Protein AF-A0A661X7T7-F1 (afdb_monomer)

Solvent-accessible surface area (backbone atoms only — not comparable to full-atom values): 8738 Å² total; per-residue (Å²): 113,85,64,70,72,81,91,89,88,58,66,67,58,71,51,48,53,60,51,50,53,49,52,50,50,30,47,78,68,75,63,65,63,66,16,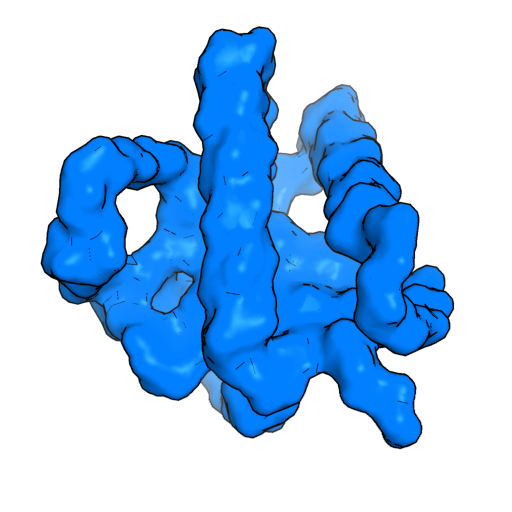29,31,31,41,39,36,24,87,43,71,66,61,46,49,57,51,50,53,53,52,50,56,53,45,51,52,36,53,71,76,42,63,87,61,81,73,31,28,33,62,52,46,92,84,43,29,60,44,59,69,53,15,53,54,51,44,54,72,75,39,73,94,61,82,85,55,91,37,58,40,53,11,51,48,51,36,52,76,48,23,28,35,34,36,35,34,26,68,74,40,48,55,49,43,75,69,36,76,87,43,30,47,57,70,38,74,90,28,32,78,58,62,69,41,58,41,44,54,77,73,124

Sequence (156 aa):
MVIASGTSSGKTECFLIPIYNHLLKEYEEERLTPGVRALLLYPMNALANDQLRRLREIARVMEEKIPEVKITFGRYVGDTPETKREGEEKFRLMNLGEELVESELLSREEMREKPPHILITNYAMLEYLLLRPKDSPFFDGEYAKNWKFLVLDEAH

Secondary structure (DSSP, 8-state):
------SSSSHHHHHHHHHHHHHHHHHHTT---SS-SEEEEESSHHHHHHHHHHHHHHHHHHHHH-TT----EEE-STT--SSHHHHHHHHHHHSTTPPPPTTEE-SHHHHHHS--SEEEEEHHHHHHHHH-GGGGGGTSSGGGTT--EEEETT--

Mean predicted aligned error: 5.42 Å

Radius of gyration: 14.87 Å; Cα contacts (8 Å, |Δi|>4): 229; chains: 1; bounding box: 37×37×37 Å

Foldseek 3Di:
DEDEDDDDDQVLCVPPVVLVVVLVVCVVVVNNFFAEQEEEADADVVVLVVSVVVVVVVLVVCCVPPVVRQQAEEEDEPPQAADPVVQVVVCCVVPPPDDDGPRYDRHPPSCLVGPGHYYYYYPVVVVVLVPDPSNCRHCDDPRNPNHHYYYYYPPD

Structure (mmCIF, N/CA/C/O backbone):
data_AF-A0A661X7T7-F1
#
_entry.id   AF-A0A661X7T7-F1
#
loop_
_atom_site.group_PDB
_atom_site.id
_atom_site.type_symbol
_atom_site.label_atom_id
_atom_site.label_alt_id
_atom_site.label_comp_id
_atom_site.label_asym_id
_atom_site.label_entity_id
_atom_site.label_seq_id
_atom_site.pdbx_PDB_ins_code
_atom_site.Cartn_x
_atom_site.Cartn_y
_atom_site.Cartn_z
_atom_site.occupancy
_atom_site.B_iso_or_equiv
_atom_site.auth_seq_id
_atom_site.auth_comp_id
_atom_site.auth_asym_id
_atom_site.auth_atom_id
_atom_site.pdbx_PDB_model_num
ATOM 1 N N . MET A 1 1 ? -14.342 11.327 -5.923 1.00 44.56 1 MET A N 1
ATOM 2 C CA . MET A 1 1 ? -13.724 12.663 -5.782 1.00 44.56 1 MET A CA 1
ATOM 3 C C . MET A 1 1 ? -12.541 12.689 -6.727 1.00 44.56 1 MET A C 1
ATOM 5 O O . MET A 1 1 ? -11.711 11.802 -6.608 1.00 44.56 1 MET A O 1
ATOM 9 N N . VAL A 1 2 ? -12.517 13.608 -7.691 1.00 44.16 2 VAL A N 1
ATOM 10 C CA . VAL A 1 2 ? -11.398 13.763 -8.634 1.00 44.16 2 VAL A CA 1
ATOM 11 C C . VAL A 1 2 ? -10.634 15.010 -8.204 1.00 44.16 2 VAL A C 1
ATOM 13 O O . VAL A 1 2 ? -11.229 16.083 -8.138 1.00 44.16 2 VAL A O 1
ATOM 16 N N . ILE A 1 3 ? -9.357 14.861 -7.854 1.00 51.72 3 ILE A N 1
ATOM 17 C CA . ILE A 1 3 ? -8.469 15.978 -7.509 1.00 51.72 3 ILE A CA 1
ATOM 18 C C . ILE A 1 3 ? -7.376 16.011 -8.574 1.00 51.72 3 ILE A C 1
ATOM 20 O O . ILE A 1 3 ? -6.516 15.140 -8.588 1.00 51.72 3 ILE A O 1
ATOM 24 N N . ALA A 1 4 ? -7.425 17.009 -9.453 1.00 48.16 4 ALA A N 1
ATOM 25 C CA . ALA A 1 4 ? -6.348 17.357 -10.373 1.00 48.16 4 ALA A CA 1
ATOM 26 C C . ALA A 1 4 ? -5.844 18.749 -9.973 1.00 48.16 4 ALA A C 1
ATOM 28 O O . ALA A 1 4 ? -6.635 19.682 -9.844 1.00 48.16 4 ALA A O 1
ATOM 29 N N . SER A 1 5 ? -4.550 18.902 -9.701 1.00 45.38 5 SER A N 1
ATOM 30 C CA . SER A 1 5 ? -3.957 20.216 -9.405 1.00 45.38 5 SER A CA 1
ATOM 31 C C . SER A 1 5 ? -2.497 20.265 -9.852 1.00 45.38 5 SER A C 1
ATOM 33 O O . SER A 1 5 ? -1.873 19.220 -10.011 1.00 45.38 5 SER A O 1
ATOM 35 N N . GLY A 1 6 ? -1.953 21.465 -10.078 1.00 45.16 6 GLY A N 1
ATOM 36 C CA . GLY A 1 6 ? -0.539 21.713 -10.398 1.00 45.16 6 GLY A CA 1
ATOM 37 C C . GLY A 1 6 ? 0.358 21.769 -9.154 1.00 45.16 6 GLY A C 1
ATOM 38 O O . GLY A 1 6 ? -0.124 21.873 -8.028 1.00 45.16 6 GLY A O 1
ATOM 39 N N . THR A 1 7 ? 1.670 21.630 -9.343 1.00 50.78 7 THR A N 1
ATOM 40 C CA . THR A 1 7 ? 2.695 21.486 -8.291 1.00 50.78 7 THR A CA 1
ATOM 41 C C . THR A 1 7 ? 2.783 22.667 -7.305 1.00 50.78 7 THR A C 1
ATOM 43 O O . THR A 1 7 ? 2.804 23.818 -7.727 1.00 50.78 7 THR A O 1
ATOM 46 N N . SER A 1 8 ? 2.972 22.338 -6.012 1.00 46.47 8 SER A N 1
ATOM 47 C CA . SER A 1 8 ? 3.470 23.189 -4.902 1.00 46.47 8 SER A CA 1
ATOM 48 C C . SER A 1 8 ? 2.478 23.969 -4.004 1.00 46.47 8 SER A C 1
ATOM 50 O O . SER A 1 8 ? 2.592 25.190 -3.906 1.00 46.47 8 SER A O 1
ATOM 52 N N . SER A 1 9 ? 1.603 23.299 -3.230 1.00 49.28 9 SER A N 1
ATOM 53 C CA . SER A 1 9 ? 1.002 23.937 -2.022 1.00 49.28 9 SER A CA 1
ATOM 54 C C . SER A 1 9 ? 0.311 23.037 -0.968 1.00 49.28 9 SER A C 1
ATOM 56 O O . SER A 1 9 ? -0.217 23.582 -0.004 1.00 49.28 9 SER A O 1
ATOM 58 N N . GLY A 1 10 ? 0.312 21.699 -1.084 1.00 56.12 10 GLY A N 1
ATOM 59 C CA . GLY A 1 10 ? -0.342 20.815 -0.084 1.00 56.12 10 GLY A CA 1
ATOM 60 C C . GLY A 1 10 ? -1.233 19.700 -0.648 1.00 56.12 10 GLY A C 1
ATOM 61 O O . GLY A 1 10 ? -2.171 19.254 0.009 1.00 56.12 10 GLY A O 1
ATOM 62 N N . LYS A 1 11 ? -0.982 19.257 -1.893 1.00 64.69 11 LYS A N 1
ATOM 63 C CA . LYS A 1 11 ? -1.790 18.218 -2.560 1.00 64.69 11 LYS A CA 1
ATOM 64 C C . LYS A 1 11 ? -1.845 16.912 -1.781 1.00 64.69 11 LYS A C 1
ATOM 66 O O . LYS A 1 11 ? -2.893 16.277 -1.738 1.00 64.69 11 LYS A O 1
ATOM 71 N N . THR A 1 12 ? -0.703 16.505 -1.230 1.00 62.81 12 THR A N 1
ATOM 72 C CA . THR A 1 12 ? -0.543 15.210 -0.573 1.00 62.81 12 THR A CA 1
ATOM 73 C C . THR A 1 12 ? -1.520 15.091 0.590 1.00 62.81 12 THR A C 1
ATOM 75 O O . THR A 1 12 ? -2.259 14.117 0.698 1.00 62.81 12 THR A O 1
ATOM 78 N N . GLU A 1 13 ? -1.633 16.141 1.395 1.00 75.81 13 GLU A N 1
ATOM 79 C CA . GLU A 1 13 ? -2.585 16.237 2.492 1.00 75.81 13 GLU A CA 1
ATOM 80 C C . GLU A 1 13 ? -4.040 16.237 1.991 1.00 75.81 13 GLU A C 1
ATOM 82 O O . GLU A 1 13 ? -4.887 15.572 2.589 1.00 75.81 13 GLU A O 1
ATOM 87 N N . CYS A 1 14 ? -4.332 16.906 0.867 1.00 79.75 14 CYS A N 1
ATOM 88 C CA . CYS A 1 14 ? -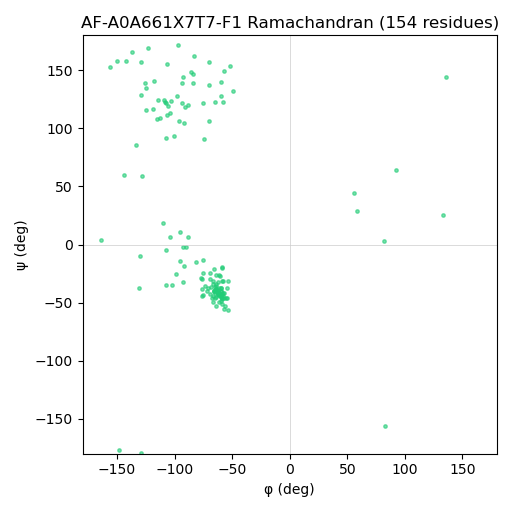5.687 16.995 0.309 1.00 79.75 14 CYS A CA 1
ATOM 89 C C . CYS A 1 14 ? -6.302 15.645 -0.085 1.00 79.75 14 CYS A C 1
ATOM 91 O O . CYS A 1 14 ? -7.528 15.536 -0.086 1.00 79.75 14 CYS A O 1
ATOM 93 N N . PHE A 1 15 ? -5.498 14.629 -0.417 1.00 85.19 15 PHE A N 1
ATOM 94 C CA . PHE A 1 15 ? -6.015 13.281 -0.677 1.00 85.19 15 PHE A CA 1
ATOM 95 C C . PHE A 1 15 ? -5.692 12.283 0.437 1.00 85.19 15 PHE A C 1
ATOM 97 O O . PHE A 1 15 ? -6.544 11.449 0.739 1.00 85.19 15 PHE A O 1
ATOM 104 N N . LEU A 1 16 ? -4.533 12.367 1.100 1.00 90.50 16 LEU A N 1
ATOM 105 C CA . LEU A 1 16 ? -4.201 11.419 2.166 1.00 90.50 16 LEU A CA 1
ATOM 106 C C . LEU A 1 16 ? -5.116 11.583 3.379 1.00 90.50 16 LEU A C 1
ATOM 108 O O . LEU A 1 16 ? -5.630 10.582 3.867 1.00 90.50 16 LEU A O 1
ATOM 112 N N . ILE A 1 17 ? -5.393 12.810 3.833 1.00 91.12 17 ILE A N 1
ATOM 113 C CA . ILE A 1 17 ? -6.272 13.034 4.994 1.00 91.12 17 ILE A CA 1
ATOM 114 C C . ILE A 1 17 ? -7.654 12.388 4.792 1.00 91.12 17 ILE A C 1
ATOM 116 O O . ILE A 1 17 ? -8.056 11.599 5.649 1.00 91.12 17 ILE A O 1
ATOM 120 N N . PRO A 1 18 ? -8.393 12.639 3.690 1.00 93.88 18 PRO A N 1
ATOM 121 C CA . PRO A 1 18 ? -9.690 11.993 3.499 1.00 93.88 18 PRO A CA 1
ATOM 122 C C . PRO A 1 18 ? -9.597 10.473 3.302 1.00 93.88 18 PRO A C 1
ATOM 124 O O . PRO A 1 18 ? -10.516 9.774 3.731 1.00 93.88 18 PRO A O 1
ATOM 127 N N . ILE A 1 19 ? -8.518 9.949 2.704 1.00 95.38 19 ILE A N 1
ATOM 128 C CA . ILE A 1 19 ? -8.297 8.497 2.586 1.00 95.38 19 ILE A CA 1
ATOM 129 C C . ILE A 1 19 ? -8.123 7.870 3.973 1.00 95.38 19 ILE A C 1
ATOM 131 O O . ILE A 1 19 ? -8.859 6.947 4.318 1.00 95.38 19 ILE A O 1
ATOM 135 N N . TYR A 1 20 ? -7.205 8.391 4.789 1.00 95.81 20 TYR A N 1
ATOM 136 C CA . TYR A 1 20 ? -6.962 7.878 6.139 1.00 95.81 20 TYR A CA 1
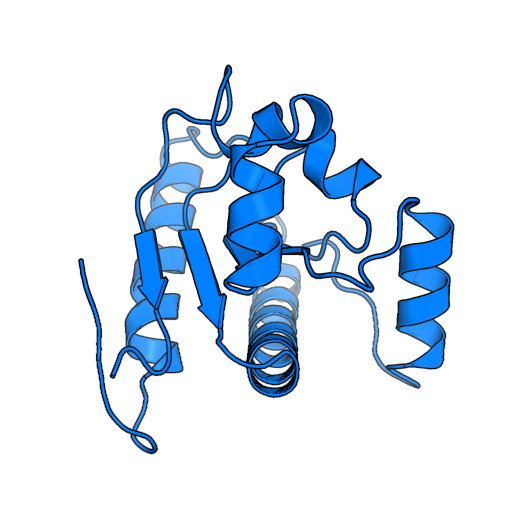ATOM 137 C C . TYR A 1 20 ? -8.187 8.046 7.037 1.00 95.81 20 TYR A C 1
ATOM 139 O O . TYR A 1 20 ? -8.549 7.106 7.733 1.00 95.81 20 TYR A O 1
ATOM 147 N N . ASN A 1 21 ? -8.893 9.178 6.967 1.00 95.31 21 ASN A N 1
ATOM 148 C CA . ASN A 1 21 ? -10.141 9.374 7.707 1.00 95.31 21 ASN A CA 1
ATOM 149 C C . ASN A 1 21 ? -11.210 8.334 7.328 1.00 95.31 21 ASN A C 1
ATOM 151 O O . ASN A 1 21 ? -11.921 7.827 8.191 1.00 95.31 21 ASN A O 1
ATOM 155 N N . HIS A 1 22 ? -11.324 7.989 6.042 1.00 96.31 22 HIS A N 1
ATOM 156 C CA . HIS A 1 22 ? -12.234 6.930 5.610 1.00 96.31 22 HIS A CA 1
ATOM 157 C C . HIS A 1 22 ? -11.827 5.562 6.167 1.00 96.31 22 HIS A C 1
ATOM 159 O O . HIS A 1 22 ? -12.685 4.852 6.680 1.00 96.31 22 HIS A O 1
ATOM 165 N N . LEU A 1 23 ? -10.539 5.218 6.096 1.00 97.19 23 LEU A N 1
ATOM 166 C CA . LEU A 1 23 ? -10.008 3.940 6.578 1.00 97.19 23 LEU A CA 1
ATOM 167 C C . LEU A 1 23 ? -10.128 3.790 8.097 1.00 97.19 23 LEU A C 1
ATOM 169 O O . LEU A 1 23 ? -10.512 2.727 8.573 1.00 97.19 23 LEU A O 1
ATOM 173 N N . LEU A 1 24 ? -9.869 4.862 8.847 1.00 96.62 24 LEU A N 1
ATOM 174 C CA . LEU A 1 24 ? -10.079 4.913 10.294 1.00 96.62 24 LEU A CA 1
ATOM 175 C C . LEU A 1 24 ? -11.550 4.696 10.645 1.00 96.62 24 LEU A C 1
ATOM 177 O O . LEU A 1 24 ? -11.859 3.896 11.518 1.00 96.62 24 LEU A O 1
ATOM 181 N N . LYS A 1 25 ? -12.468 5.315 9.899 1.00 96.31 25 LYS A N 1
ATOM 182 C CA . LYS A 1 25 ? -13.900 5.076 10.081 1.00 96.31 25 LYS A CA 1
ATOM 183 C C . LYS A 1 25 ? -14.306 3.633 9.755 1.00 96.31 25 LYS A C 1
ATOM 185 O O . LYS A 1 25 ? -15.155 3.071 10.434 1.00 96.31 25 LYS A O 1
ATOM 190 N N . GLU A 1 26 ? -13.720 3.010 8.727 1.00 96.19 26 GLU A N 1
ATOM 191 C CA . GLU A 1 26 ? -13.955 1.580 8.470 1.00 96.19 26 GLU A CA 1
ATOM 192 C C . GLU A 1 26 ? -13.439 0.701 9.613 1.00 96.19 26 GLU A C 1
ATOM 194 O O . GLU A 1 26 ? -14.063 -0.313 9.917 1.00 96.19 26 GLU A O 1
ATOM 199 N N . TYR A 1 27 ? -12.322 1.079 10.239 1.00 96.56 27 TYR A N 1
ATOM 200 C CA . TYR A 1 27 ? -11.777 0.383 11.403 1.00 96.56 27 TYR A CA 1
ATOM 201 C C . TYR A 1 27 ? -12.698 0.513 12.621 1.00 96.56 27 TYR A C 1
ATOM 203 O O . TYR A 1 27 ? -13.056 -0.500 13.212 1.00 96.56 27 TYR A O 1
ATOM 211 N N . GLU A 1 28 ? -13.139 1.732 12.950 1.00 96.69 28 GLU A N 1
ATOM 212 C CA . GLU A 1 28 ? -14.067 2.005 14.061 1.00 96.69 28 GLU A CA 1
ATOM 213 C C . GLU A 1 28 ? -15.401 1.260 13.918 1.00 96.69 28 GLU A C 1
ATOM 215 O O . GLU A 1 28 ? -16.016 0.881 14.911 1.00 96.69 28 GLU A O 1
ATOM 220 N N . GLU A 1 29 ? -15.849 1.039 12.683 1.00 96.62 29 GLU A N 1
ATOM 221 C CA . GLU A 1 29 ? -17.075 0.301 12.372 1.00 96.62 29 GLU A CA 1
ATOM 222 C C . GLU A 1 29 ? -16.852 -1.220 12.229 1.00 96.62 29 GLU A C 1
ATOM 224 O O . GLU A 1 29 ? -17.778 -1.927 11.835 1.00 96.62 29 GLU A O 1
ATOM 229 N N . GLU A 1 30 ? -15.646 -1.727 12.514 1.00 95.12 30 GLU A N 1
ATOM 230 C CA . GLU A 1 30 ? -15.254 -3.144 12.387 1.00 95.12 30 GLU A CA 1
ATOM 231 C C . GLU A 1 30 ? -15.415 -3.714 10.960 1.00 95.12 30 GLU A C 1
ATOM 233 O O . GLU A 1 30 ? -15.622 -4.910 10.749 1.00 95.12 30 GLU A O 1
ATOM 238 N N . ARG A 1 31 ? -15.301 -2.855 9.941 1.00 94.06 31 ARG A N 1
ATOM 239 C CA . ARG A 1 31 ? -15.433 -3.215 8.515 1.00 94.06 31 ARG A CA 1
ATOM 240 C C . ARG A 1 31 ? -14.106 -3.212 7.756 1.00 94.06 31 ARG A C 1
ATOM 242 O O . ARG A 1 31 ? -14.082 -3.552 6.570 1.00 94.06 31 ARG A O 1
ATOM 249 N N . LEU A 1 32 ? -13.008 -2.802 8.392 1.00 94.88 32 LEU A N 1
ATOM 250 C CA . LEU A 1 32 ? -11.696 -2.735 7.748 1.00 94.88 32 LEU A CA 1
ATOM 251 C C . LEU A 1 32 ? -11.096 -4.140 7.559 1.00 94.88 32 LEU A C 1
ATOM 253 O O . LEU A 1 32 ? -10.392 -4.667 8.413 1.00 94.88 32 LEU A O 1
ATOM 257 N N . THR A 1 33 ? -11.369 -4.743 6.406 1.00 94.44 33 THR A N 1
ATOM 258 C CA . THR A 1 33 ? -10.733 -5.981 5.910 1.00 94.44 33 THR A CA 1
ATOM 259 C C . THR A 1 33 ? -9.592 -5.666 4.937 1.00 94.44 33 THR A C 1
ATOM 261 O O . THR A 1 33 ? -9.524 -4.524 4.497 1.00 94.44 33 THR A O 1
ATOM 264 N N . PRO A 1 34 ? -8.762 -6.626 4.480 1.00 95.12 34 PRO A N 1
ATOM 265 C CA . PRO A 1 34 ? -7.942 -6.432 3.277 1.00 95.12 34 PRO A CA 1
ATOM 266 C C . PRO A 1 34 ? -8.778 -5.959 2.071 1.00 95.12 34 PRO A C 1
ATOM 268 O O . PRO A 1 34 ? -9.988 -6.204 2.016 1.00 95.12 34 PRO A O 1
ATOM 271 N N . GLY A 1 35 ? -8.151 -5.256 1.125 1.00 94.44 35 GLY A N 1
ATOM 272 C CA . GLY A 1 35 ? -8.817 -4.705 -0.063 1.00 94.44 35 GLY A CA 1
ATOM 273 C C . GLY A 1 35 ? -8.427 -3.269 -0.384 1.00 94.44 35 GLY A C 1
ATOM 274 O O . GLY A 1 35 ? -8.247 -2.446 0.512 1.00 94.44 35 GLY A O 1
ATOM 275 N N . VAL A 1 36 ? -8.346 -2.943 -1.672 1.00 94.88 36 VAL A N 1
ATOM 276 C CA . VAL A 1 36 ? -7.969 -1.598 -2.121 1.00 94.88 36 VAL A CA 1
ATOM 277 C C . VAL A 1 36 ? -9.135 -0.629 -1.922 1.00 94.88 36 VAL A C 1
ATOM 279 O O . VAL A 1 36 ? -10.221 -0.817 -2.464 1.00 94.88 36 VAL A O 1
ATOM 282 N N . ARG A 1 37 ? -8.907 0.435 -1.143 1.00 95.12 37 ARG A N 1
ATOM 283 C CA . ARG A 1 37 ? -9.848 1.565 -0.972 1.00 95.12 37 ARG A CA 1
ATOM 284 C C . ARG A 1 37 ? -9.412 2.759 -1.794 1.00 95.12 37 ARG A C 1
ATOM 286 O O . ARG A 1 37 ? -10.261 3.500 -2.296 1.00 95.12 37 ARG A O 1
ATOM 293 N N . ALA A 1 38 ? -8.102 2.948 -1.915 1.00 95.44 38 ALA A N 1
ATOM 294 C CA . ALA A 1 38 ? -7.502 4.040 -2.654 1.00 95.44 38 ALA A CA 1
ATOM 295 C C . ALA A 1 38 ? -6.440 3.535 -3.631 1.00 95.44 38 ALA A C 1
ATOM 297 O O . ALA A 1 38 ? -5.504 2.844 -3.231 1.00 95.44 38 ALA A O 1
ATOM 298 N N . LEU A 1 39 ? -6.557 3.947 -4.893 1.00 93.94 39 LEU A N 1
ATOM 299 C CA . LEU A 1 39 ? -5.511 3.787 -5.898 1.00 93.94 39 LEU A CA 1
ATOM 300 C C . LEU A 1 39 ? -4.896 5.140 -6.218 1.00 93.94 39 LEU A C 1
ATOM 302 O O . LEU A 1 39 ? -5.597 6.070 -6.625 1.00 93.94 39 LEU A O 1
ATOM 306 N N . LEU A 1 40 ? -3.584 5.229 -6.037 1.00 93.44 40 LEU A N 1
ATOM 307 C CA . LEU A 1 40 ? -2.781 6.398 -6.352 1.00 93.44 40 LEU A CA 1
ATOM 308 C C . LEU A 1 40 ? -2.006 6.114 -7.643 1.00 93.44 40 LEU A C 1
ATOM 310 O O . LEU A 1 40 ? -1.143 5.233 -7.675 1.00 93.44 40 LEU A O 1
ATOM 314 N N . LEU A 1 41 ? -2.336 6.836 -8.710 1.00 91.69 41 LEU A N 1
ATOM 315 C CA . LEU A 1 41 ? -1.695 6.718 -10.015 1.00 91.69 41 LEU A CA 1
ATOM 316 C C . LEU A 1 41 ? -0.734 7.876 -10.233 1.00 91.69 41 LEU A C 1
ATOM 318 O O . LEU A 1 41 ? -1.134 9.041 -10.216 1.00 91.69 41 LEU A O 1
ATOM 322 N N . TYR A 1 42 ? 0.522 7.522 -10.492 1.00 88.06 42 TYR A N 1
ATOM 323 C CA . TYR A 1 42 ? 1.576 8.471 -10.825 1.00 88.06 42 TYR A CA 1
ATOM 324 C C . TYR A 1 42 ? 2.125 8.198 -12.228 1.00 88.06 42 TYR A C 1
ATOM 326 O O . TYR A 1 42 ? 2.326 7.035 -12.594 1.00 88.06 42 TYR A O 1
ATOM 334 N N . PRO A 1 43 ? 2.431 9.242 -13.016 1.00 80.88 43 PRO A N 1
ATOM 335 C CA . PRO A 1 43 ? 3.027 9.074 -14.340 1.00 80.88 43 PRO A CA 1
ATOM 336 C C . PRO A 1 43 ? 4.464 8.554 -14.258 1.00 80.88 43 PRO A C 1
ATOM 338 O O . PRO A 1 43 ? 4.920 7.836 -15.146 1.00 80.88 43 PRO A O 1
ATOM 341 N N . MET A 1 44 ? 5.179 8.890 -13.179 1.00 83.62 44 MET A N 1
ATOM 342 C CA . MET A 1 44 ? 6.592 8.576 -13.002 1.00 83.62 44 MET A CA 1
ATOM 343 C C . MET A 1 44 ? 6.839 7.828 -11.693 1.00 83.62 44 MET A C 1
ATOM 345 O O . MET A 1 44 ? 6.325 8.194 -10.637 1.00 83.62 44 MET A O 1
ATOM 349 N N . ASN A 1 45 ? 7.719 6.824 -11.745 1.00 83.50 45 ASN A N 1
ATOM 350 C CA . ASN A 1 45 ? 8.112 6.058 -10.558 1.00 83.50 45 ASN A CA 1
ATOM 351 C C . ASN A 1 45 ? 8.772 6.930 -9.474 1.00 83.50 45 ASN A C 1
ATOM 353 O O . ASN A 1 45 ? 8.695 6.577 -8.304 1.00 83.50 45 ASN A O 1
ATOM 357 N N . ALA A 1 46 ? 9.408 8.048 -9.845 1.00 85.38 46 ALA A N 1
ATOM 358 C CA . ALA A 1 46 ? 9.999 8.982 -8.886 1.00 85.38 46 ALA A CA 1
ATOM 359 C C . ALA A 1 46 ? 8.931 9.580 -7.954 1.00 85.38 46 ALA A C 1
ATOM 361 O O . ALA A 1 46 ? 9.050 9.455 -6.740 1.00 85.38 46 ALA A O 1
ATOM 362 N N . LEU A 1 47 ? 7.831 10.093 -8.518 1.00 83.81 47 LEU A N 1
ATOM 363 C CA . LEU A 1 47 ? 6.702 10.621 -7.743 1.00 83.81 47 LEU A CA 1
ATOM 364 C C . LEU A 1 47 ? 6.050 9.532 -6.883 1.00 83.81 47 LEU A C 1
ATOM 366 O O . LEU A 1 47 ? 5.750 9.755 -5.713 1.00 83.81 47 LEU A O 1
ATOM 370 N N . ALA A 1 48 ? 5.898 8.322 -7.430 1.00 86.50 48 ALA A N 1
ATOM 371 C CA . ALA A 1 48 ? 5.405 7.180 -6.662 1.00 86.50 48 ALA A CA 1
ATOM 372 C C . ALA A 1 48 ? 6.303 6.853 -5.452 1.00 86.50 48 ALA A C 1
ATOM 374 O O . ALA A 1 48 ? 5.798 6.489 -4.391 1.00 86.50 48 ALA A O 1
ATOM 375 N N . ASN A 1 49 ? 7.627 6.983 -5.592 1.00 87.38 49 ASN A N 1
ATOM 376 C CA . ASN A 1 49 ? 8.578 6.740 -4.506 1.00 87.38 49 ASN A CA 1
ATOM 377 C C . ASN A 1 49 ? 8.533 7.842 -3.440 1.00 87.38 49 ASN A C 1
ATOM 379 O O . ASN A 1 49 ? 8.573 7.525 -2.252 1.00 87.38 49 ASN A O 1
ATOM 383 N N . ASP A 1 50 ? 8.408 9.108 -3.838 1.00 87.81 50 ASP A N 1
ATOM 384 C CA . ASP A 1 50 ? 8.257 10.220 -2.890 1.00 87.81 50 ASP A CA 1
ATOM 385 C C . ASP A 1 50 ? 7.001 10.038 -2.028 1.00 87.81 50 ASP A C 1
ATOM 387 O O . ASP A 1 50 ? 7.012 10.236 -0.812 1.00 87.81 50 ASP A O 1
ATOM 391 N N . GLN A 1 51 ? 5.921 9.566 -2.645 1.00 88.12 51 GLN A N 1
ATOM 392 C CA . GLN A 1 51 ? 4.651 9.320 -1.965 1.00 88.12 51 GLN A CA 1
ATOM 393 C C . GLN A 1 51 ? 4.718 8.082 -1.072 1.00 88.12 51 GLN A C 1
ATOM 395 O O . GLN A 1 51 ? 4.186 8.095 0.037 1.00 88.12 51 GLN A O 1
ATOM 400 N N . LEU A 1 52 ? 5.459 7.050 -1.485 1.00 92.62 52 LEU A N 1
ATOM 401 C CA . LEU A 1 52 ? 5.757 5.901 -0.633 1.00 92.62 52 LEU A CA 1
ATOM 402 C C . LEU A 1 52 ? 6.515 6.317 0.638 1.00 92.62 52 LEU A C 1
ATOM 404 O O . LEU A 1 52 ? 6.157 5.872 1.727 1.00 92.62 52 LEU A O 1
ATOM 408 N N . ARG A 1 53 ? 7.512 7.211 0.530 1.00 91.62 53 ARG A N 1
ATOM 409 C CA . ARG A 1 53 ? 8.220 7.759 1.704 1.00 91.62 53 ARG A CA 1
ATOM 410 C C . ARG A 1 53 ? 7.254 8.460 2.656 1.00 91.62 53 ARG A C 1
ATOM 412 O O . ARG A 1 53 ? 7.314 8.220 3.859 1.00 91.62 53 ARG A O 1
ATOM 419 N N . ARG A 1 54 ? 6.313 9.249 2.131 1.00 92.00 54 ARG A N 1
ATOM 420 C CA . ARG A 1 54 ? 5.313 9.927 2.966 1.00 92.00 54 ARG A CA 1
ATOM 421 C C . ARG A 1 54 ? 4.358 8.953 3.663 1.00 92.00 54 ARG A C 1
ATOM 423 O O . ARG A 1 54 ? 4.040 9.157 4.832 1.00 92.00 54 ARG A O 1
ATOM 430 N N . LEU A 1 55 ? 3.920 7.889 2.987 1.00 95.38 55 LEU A N 1
ATOM 431 C CA . LEU A 1 55 ? 3.104 6.843 3.619 1.00 95.38 55 LEU A CA 1
ATOM 432 C C . LEU A 1 55 ? 3.864 6.135 4.747 1.00 95.38 55 LEU A C 1
ATOM 434 O O . LEU A 1 55 ? 3.279 5.898 5.800 1.00 95.38 55 LEU A O 1
ATOM 438 N N . ARG A 1 56 ? 5.168 5.873 4.578 1.00 95.88 56 ARG A N 1
ATOM 439 C CA . ARG A 1 56 ? 6.017 5.320 5.649 1.00 95.88 56 ARG A CA 1
ATOM 440 C C . ARG A 1 56 ? 6.102 6.248 6.855 1.00 95.88 56 ARG A C 1
ATOM 442 O O . ARG A 1 56 ? 6.001 5.776 7.979 1.00 95.88 56 ARG A O 1
ATOM 449 N N . GLU A 1 57 ? 6.264 7.554 6.647 1.00 94.75 57 GLU A N 1
ATOM 450 C CA . GLU A 1 57 ? 6.279 8.535 7.745 1.00 94.75 57 GLU A CA 1
ATOM 451 C C . GLU A 1 57 ? 4.971 8.509 8.543 1.00 94.75 57 GLU A C 1
ATOM 453 O O . GLU A 1 57 ? 5.000 8.462 9.772 1.00 94.75 57 GLU A O 1
ATOM 458 N N . ILE A 1 58 ? 3.825 8.478 7.854 1.00 95.12 58 ILE A N 1
ATOM 459 C CA . ILE A 1 58 ? 2.510 8.381 8.502 1.00 95.12 58 ILE A CA 1
ATOM 460 C C . ILE A 1 58 ? 2.374 7.045 9.239 1.00 95.12 58 ILE A C 1
ATOM 462 O O . ILE A 1 58 ? 1.938 7.026 10.388 1.00 95.12 58 ILE A O 1
ATOM 466 N N . ALA A 1 59 ? 2.775 5.942 8.607 1.00 96.62 59 ALA A N 1
ATOM 467 C CA . ALA A 1 59 ? 2.703 4.612 9.197 1.00 96.62 59 ALA A CA 1
ATOM 468 C C . ALA A 1 59 ? 3.534 4.499 10.476 1.00 96.62 59 ALA A C 1
ATOM 470 O O . ALA A 1 59 ? 3.007 4.016 11.469 1.00 96.62 59 ALA A O 1
ATOM 471 N N . ARG A 1 60 ? 4.762 5.035 10.505 1.00 95.81 60 ARG A N 1
ATOM 472 C CA . ARG A 1 60 ? 5.589 5.077 11.727 1.00 95.81 60 ARG A CA 1
ATOM 473 C C . ARG A 1 60 ? 4.860 5.770 12.876 1.00 95.81 60 ARG A C 1
ATOM 475 O O . ARG A 1 60 ? 4.827 5.252 13.985 1.00 95.81 60 ARG A O 1
ATOM 482 N N . VAL A 1 61 ? 4.239 6.920 12.605 1.00 95.38 61 VAL A N 1
ATOM 483 C CA . VAL A 1 61 ? 3.477 7.656 13.625 1.00 95.38 61 VAL A CA 1
ATOM 484 C C . VAL A 1 61 ? 2.259 6.857 14.089 1.00 95.38 61 VAL A C 1
ATOM 486 O O . VAL A 1 61 ? 1.974 6.829 15.283 1.00 95.38 61 VAL A O 1
ATOM 489 N N . MET A 1 62 ? 1.534 6.200 13.182 1.00 95.62 62 MET A N 1
ATOM 490 C CA . MET A 1 62 ? 0.369 5.400 13.569 1.00 95.62 62 MET A CA 1
ATOM 491 C C . MET A 1 62 ? 0.756 4.142 14.343 1.00 95.62 62 MET A C 1
ATOM 493 O O . MET A 1 62 ? 0.140 3.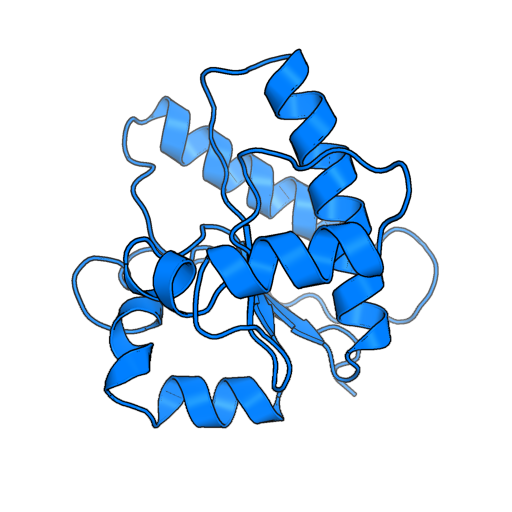864 15.363 1.00 95.62 62 MET A O 1
ATOM 497 N N . GLU A 1 63 ? 1.798 3.429 13.923 1.00 95.56 63 GLU A N 1
ATOM 498 C CA . GLU A 1 63 ? 2.311 2.247 14.623 1.00 95.56 63 GLU A CA 1
ATOM 499 C C . GLU A 1 63 ? 2.811 2.603 16.033 1.00 95.56 63 GLU A C 1
ATOM 501 O O . GLU A 1 63 ? 2.650 1.813 16.959 1.00 95.56 63 GLU A O 1
ATOM 506 N N . GLU A 1 64 ? 3.339 3.816 16.237 1.00 96.00 64 GLU A N 1
ATOM 507 C CA . GLU A 1 64 ? 3.718 4.311 17.565 1.00 96.00 64 GLU A CA 1
ATOM 508 C C . GLU A 1 64 ? 2.506 4.734 18.418 1.00 96.00 64 GLU A C 1
ATOM 510 O O . GLU A 1 64 ? 2.468 4.470 19.621 1.00 96.00 64 GLU A O 1
ATOM 515 N N . LYS A 1 65 ? 1.535 5.452 17.8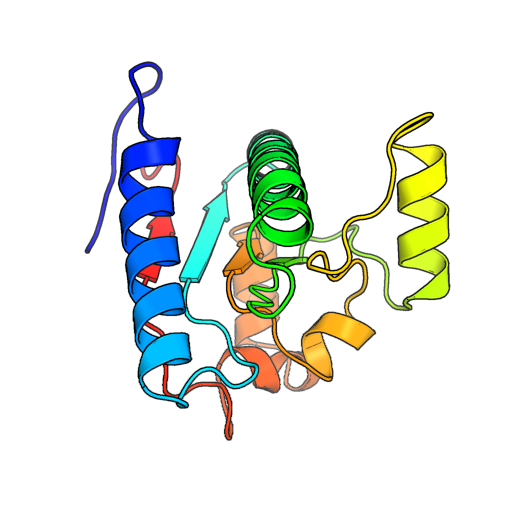34 1.00 96.00 65 LYS A N 1
ATOM 516 C CA . LYS A 1 65 ? 0.452 6.110 18.592 1.00 96.00 65 LYS A CA 1
ATOM 517 C C . LYS A 1 65 ? -0.814 5.271 18.752 1.00 96.00 65 LYS A C 1
ATOM 519 O O . LYS A 1 65 ? -1.503 5.446 19.753 1.00 96.00 65 LYS A O 1
ATOM 524 N N . ILE A 1 66 ? -1.134 4.437 17.768 1.00 95.12 66 ILE A N 1
ATOM 525 C CA . ILE A 1 66 ? -2.369 3.644 17.650 1.00 95.12 66 ILE A CA 1
ATOM 526 C C . ILE A 1 66 ? -2.065 2.264 17.021 1.00 95.12 66 ILE A C 1
ATOM 528 O O . ILE A 1 66 ? -2.584 1.944 15.948 1.00 95.12 66 ILE A O 1
ATOM 532 N N . PRO A 1 67 ? -1.201 1.440 17.649 1.00 95.06 67 PRO A N 1
ATOM 533 C CA . PRO A 1 67 ? -0.694 0.178 17.086 1.00 95.06 67 PRO A CA 1
ATOM 534 C C . PRO A 1 67 ? -1.778 -0.854 16.725 1.00 95.06 67 PRO A C 1
ATOM 536 O O . PRO A 1 67 ? -1.531 -1.777 15.944 1.00 95.06 67 PRO A O 1
ATOM 539 N N . GLU A 1 68 ? -2.977 -0.730 17.289 1.00 93.75 68 GLU A N 1
ATOM 540 C CA . GLU A 1 68 ? -4.140 -1.555 16.967 1.00 93.75 68 GLU A CA 1
ATOM 541 C C . GLU A 1 68 ? -4.706 -1.287 15.560 1.00 93.75 68 GLU A C 1
ATOM 543 O O . GLU A 1 68 ? -5.313 -2.175 14.956 1.00 93.75 68 GLU A O 1
ATOM 548 N N . VAL A 1 69 ? -4.466 -0.095 15.002 1.00 94.00 69 VAL A N 1
ATOM 549 C CA . VAL A 1 69 ? -4.946 0.305 13.676 1.00 94.00 69 VAL A CA 1
ATOM 550 C C . VAL A 1 69 ? -3.905 -0.032 12.611 1.00 94.00 69 VAL A C 1
ATOM 552 O O . VAL A 1 69 ? -2.930 0.691 12.413 1.00 94.00 69 VAL A O 1
ATOM 555 N N . LYS A 1 70 ? -4.152 -1.092 11.836 1.00 93.81 70 LYS A N 1
ATOM 556 C CA . LYS A 1 70 ? -3.261 -1.504 10.738 1.00 93.81 70 LYS A CA 1
ATOM 557 C C . LYS A 1 70 ? -3.788 -1.058 9.377 1.00 93.81 70 LYS A C 1
ATOM 559 O O . LYS A 1 70 ? -4.577 -1.758 8.742 1.00 93.81 70 LYS A O 1
ATOM 564 N N . ILE A 1 71 ? -3.339 0.106 8.904 1.00 97.44 71 ILE A N 1
ATOM 565 C CA . ILE A 1 71 ? -3.648 0.589 7.551 1.00 97.44 71 ILE A CA 1
ATOM 566 C C . ILE A 1 71 ? -2.507 0.239 6.598 1.00 97.44 71 ILE A C 1
ATOM 568 O O . ILE A 1 71 ? -1.464 0.882 6.616 1.00 97.44 71 ILE A O 1
ATOM 572 N N . THR A 1 72 ? -2.729 -0.750 5.733 1.00 98.19 72 THR A N 1
ATOM 573 C CA . THR A 1 72 ? -1.697 -1.255 4.824 1.00 98.19 72 THR A CA 1
ATOM 574 C C . THR A 1 72 ? -1.591 -0.458 3.527 1.00 98.19 72 THR A C 1
ATOM 576 O O . THR A 1 72 ? -2.582 0.048 2.988 1.00 98.19 72 THR A O 1
ATOM 579 N N . PHE A 1 73 ? -0.384 -0.389 2.976 1.00 98.38 73 PHE A N 1
ATOM 580 C CA . PHE A 1 73 ? -0.116 0.213 1.676 1.00 98.38 73 PHE A CA 1
ATOM 581 C C . PHE A 1 73 ? 0.949 -0.568 0.906 1.00 98.38 73 PHE A C 1
ATOM 583 O O . PHE A 1 73 ? 1.742 -1.303 1.488 1.00 98.38 73 PHE A O 1
ATOM 590 N N . GLY A 1 74 ? 0.975 -0.421 -0.417 1.00 97.25 74 GLY A N 1
ATOM 591 C CA . GLY A 1 74 ? 1.970 -1.084 -1.259 1.00 97.25 74 GLY A CA 1
ATOM 592 C C . GLY A 1 74 ? 2.199 -0.361 -2.579 1.00 97.25 74 GLY A C 1
ATOM 593 O O . GLY A 1 74 ? 1.311 0.322 -3.095 1.00 97.25 74 GLY A O 1
ATOM 594 N N . ARG A 1 75 ? 3.403 -0.514 -3.140 1.00 96.25 75 ARG A N 1
ATOM 595 C CA . ARG A 1 75 ? 3.768 0.026 -4.458 1.00 96.25 75 ARG A CA 1
ATOM 596 C C . ARG A 1 75 ? 3.853 -1.105 -5.475 1.00 96.25 75 ARG A C 1
ATOM 598 O O . ARG A 1 75 ? 4.783 -1.911 -5.436 1.00 96.25 75 ARG A O 1
ATOM 605 N N . TYR A 1 76 ? 2.924 -1.127 -6.423 1.00 94.44 76 TYR A N 1
ATOM 606 C CA . TYR A 1 76 ? 2.849 -2.124 -7.487 1.00 94.44 76 TYR A CA 1
ATOM 607 C C . TYR A 1 76 ? 3.251 -1.499 -8.823 1.00 94.44 76 TYR A C 1
ATOM 609 O O . TYR A 1 76 ? 2.437 -0.939 -9.550 1.00 94.44 76 TYR A O 1
ATOM 617 N N . VAL A 1 77 ? 4.533 -1.581 -9.155 1.00 92.94 77 VAL A N 1
ATOM 618 C CA . VAL A 1 77 ? 5.122 -1.077 -10.399 1.00 92.94 77 VAL A CA 1
ATOM 619 C C . VAL A 1 77 ? 5.961 -2.177 -11.072 1.00 92.94 77 VAL A C 1
ATOM 621 O O . VAL A 1 77 ? 6.053 -3.302 -10.579 1.00 92.94 77 VAL A O 1
ATOM 624 N N . GLY A 1 78 ? 6.580 -1.878 -12.218 1.00 90.62 78 GLY A N 1
ATOM 625 C CA . GLY A 1 78 ? 7.343 -2.861 -12.998 1.00 90.62 78 GLY A CA 1
ATOM 626 C C . GLY A 1 78 ? 8.442 -3.575 -12.202 1.00 90.62 78 GLY A C 1
ATOM 627 O O . GLY A 1 78 ? 8.611 -4.781 -12.355 1.00 90.62 78 GLY A O 1
ATOM 628 N N . ASP A 1 79 ? 9.123 -2.864 -11.303 1.00 91.56 79 ASP A N 1
ATOM 629 C CA . ASP A 1 79 ? 10.232 -3.382 -10.497 1.00 91.56 79 ASP A CA 1
ATOM 630 C C . ASP A 1 79 ? 9.814 -3.869 -9.096 1.00 91.56 79 ASP A C 1
ATOM 632 O O . ASP A 1 79 ? 10.683 -4.103 -8.253 1.00 91.56 79 ASP A O 1
ATOM 636 N N . THR A 1 80 ? 8.514 -4.001 -8.811 1.00 94.56 80 THR A N 1
ATOM 637 C CA . THR A 1 80 ? 8.033 -4.599 -7.554 1.00 94.56 80 THR A CA 1
ATOM 638 C C . THR A 1 80 ? 8.441 -6.075 -7.490 1.00 94.56 80 THR A C 1
ATOM 640 O O . THR A 1 80 ? 8.065 -6.820 -8.404 1.00 94.56 80 THR A O 1
ATOM 643 N N . PRO A 1 81 ? 9.178 -6.494 -6.441 1.00 97.25 81 PRO A N 1
ATOM 644 C CA . PRO A 1 81 ? 9.603 -7.880 -6.249 1.00 97.25 81 PRO A CA 1
ATOM 645 C C . PRO A 1 81 ? 8.435 -8.861 -6.204 1.00 97.25 81 PRO A C 1
ATOM 647 O O . PRO A 1 81 ? 7.335 -8.502 -5.779 1.00 97.25 81 PRO A O 1
ATOM 650 N N . GLU A 1 82 ? 8.658 -10.099 -6.645 1.00 96.12 82 GLU A N 1
ATOM 651 C CA . GLU A 1 82 ? 7.590 -11.101 -6.644 1.00 96.12 82 GLU A CA 1
ATOM 652 C C . GLU A 1 82 ? 7.360 -11.629 -5.228 1.00 96.12 82 GLU A C 1
ATOM 654 O O . GLU A 1 82 ? 6.212 -11.681 -4.798 1.00 96.12 82 GLU A O 1
ATOM 659 N N . THR A 1 83 ? 8.435 -11.937 -4.494 1.00 98.00 83 THR A N 1
ATOM 660 C CA . THR A 1 83 ? 8.364 -12.574 -3.165 1.00 98.00 83 THR A CA 1
ATOM 661 C C . THR A 1 83 ? 8.698 -11.621 -2.021 1.00 98.00 83 THR A C 1
ATOM 663 O O . THR A 1 83 ? 9.468 -10.667 -2.191 1.00 98.00 83 THR A O 1
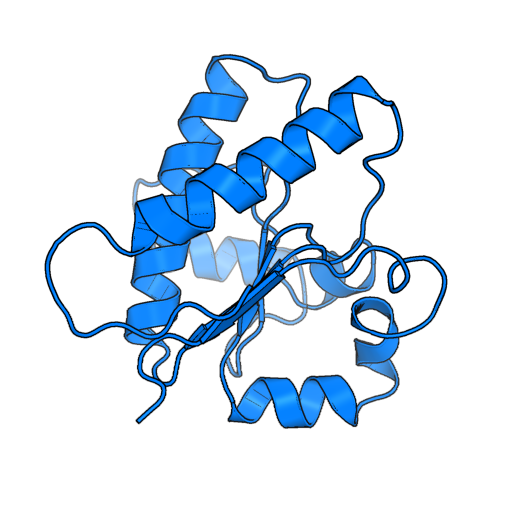ATOM 666 N N . LYS A 1 84 ? 8.185 -11.915 -0.819 1.00 96.06 84 LYS A N 1
ATOM 667 C CA . LYS A 1 84 ? 8.465 -11.127 0.397 1.00 96.06 84 LYS A CA 1
ATOM 668 C C . LYS A 1 84 ? 9.962 -10.969 0.672 1.00 96.06 84 LYS A C 1
ATOM 670 O O . LYS A 1 84 ? 10.438 -9.865 0.928 1.00 96.06 84 LYS A O 1
ATOM 675 N N . ARG A 1 85 ? 10.722 -12.065 0.567 1.00 97.12 85 ARG A N 1
ATOM 676 C CA . ARG A 1 85 ? 12.172 -12.074 0.825 1.00 97.12 85 ARG A CA 1
ATOM 677 C C . ARG A 1 85 ? 12.915 -11.097 -0.091 1.00 97.12 85 ARG A C 1
ATOM 679 O O . ARG A 1 85 ? 13.730 -10.314 0.388 1.00 97.12 85 ARG A O 1
ATOM 686 N N . GLU A 1 86 ? 12.611 -11.120 -1.388 1.00 97.81 86 GLU A N 1
ATOM 687 C CA . GLU A 1 86 ? 13.193 -10.188 -2.363 1.00 97.81 86 GLU A CA 1
ATOM 688 C C . GLU A 1 86 ? 12.765 -8.738 -2.087 1.00 97.81 86 GLU A C 1
ATOM 690 O O . GLU A 1 86 ? 13.570 -7.818 -2.235 1.00 97.81 86 GLU A O 1
ATOM 695 N N . GLY A 1 87 ? 11.515 -8.540 -1.653 1.00 97.38 87 GLY A N 1
ATOM 696 C CA . GLY A 1 87 ? 10.978 -7.265 -1.170 1.00 97.38 87 GLY A CA 1
ATOM 697 C C . GLY A 1 87 ? 11.827 -6.652 -0.062 1.00 97.38 87 GLY A C 1
ATOM 698 O O . GLY A 1 87 ? 12.326 -5.532 -0.194 1.00 97.38 87 GLY A O 1
ATOM 699 N N . GLU A 1 88 ? 12.039 -7.409 1.009 1.00 96.38 88 GLU A N 1
ATOM 700 C CA . GLU A 1 88 ? 12.824 -6.968 2.160 1.00 96.38 88 GLU A CA 1
ATOM 701 C C . GLU A 1 88 ? 14.308 -6.760 1.827 1.00 96.38 88 GLU A C 1
ATOM 703 O O . GLU A 1 88 ? 14.922 -5.797 2.289 1.00 96.38 88 GLU A O 1
ATOM 708 N N . GLU A 1 89 ? 14.907 -7.643 1.021 1.00 96.38 89 GLU A N 1
ATOM 709 C CA . GLU A 1 89 ? 16.290 -7.490 0.548 1.00 96.38 89 GLU A CA 1
ATOM 710 C C . GLU A 1 89 ? 16.454 -6.193 -0.245 1.00 96.38 89 GLU A C 1
ATOM 712 O O . GLU A 1 89 ? 17.345 -5.391 0.048 1.00 96.38 89 GLU A O 1
ATOM 717 N N . LYS A 1 90 ? 15.551 -5.940 -1.198 1.00 95.94 90 LYS A N 1
ATOM 718 C CA . LYS A 1 90 ? 15.542 -4.704 -1.980 1.00 95.94 90 LYS A CA 1
ATOM 719 C C . LYS A 1 90 ? 15.346 -3.477 -1.091 1.00 95.94 90 LYS A C 1
ATOM 721 O O . LYS A 1 90 ? 16.045 -2.482 -1.285 1.00 95.94 90 LYS A O 1
ATOM 726 N N . PHE A 1 91 ? 14.443 -3.538 -0.110 1.00 95.75 91 PHE A N 1
ATOM 727 C CA . PHE A 1 91 ? 14.233 -2.441 0.834 1.00 95.75 91 PHE A CA 1
ATOM 728 C C . PHE A 1 91 ? 15.518 -2.109 1.595 1.00 95.75 91 PHE A C 1
ATOM 730 O O . PHE A 1 91 ? 15.934 -0.950 1.584 1.00 95.75 91 PHE A O 1
ATOM 737 N N . ARG A 1 92 ? 16.171 -3.114 2.193 1.00 95.06 92 ARG A N 1
ATOM 738 C CA . ARG A 1 92 ? 17.401 -2.933 2.985 1.00 95.06 92 ARG A CA 1
ATOM 739 C C . ARG A 1 92 ? 18.537 -2.324 2.163 1.00 95.06 92 ARG A C 1
ATOM 741 O O . ARG A 1 92 ? 19.279 -1.494 2.677 1.00 95.06 92 ARG A O 1
ATOM 748 N N . LEU A 1 93 ? 18.657 -2.704 0.890 1.00 94.50 93 LEU A N 1
ATOM 749 C CA . LEU A 1 93 ? 19.666 -2.153 -0.021 1.00 94.50 93 LEU A CA 1
ATOM 750 C C . LEU A 1 93 ? 19.384 -0.698 -0.416 1.00 94.50 93 LEU A C 1
ATOM 752 O O . LEU A 1 93 ? 20.317 0.086 -0.569 1.00 94.50 93 LEU A O 1
ATOM 756 N N . MET A 1 94 ? 18.112 -0.341 -0.609 1.00 91.19 94 MET A N 1
ATOM 757 C CA . MET A 1 94 ? 17.715 0.978 -1.118 1.00 91.19 94 MET A CA 1
ATOM 758 C C . MET A 1 94 ? 17.445 2.018 -0.023 1.00 91.19 94 MET A C 1
ATOM 760 O O . MET A 1 94 ? 17.446 3.209 -0.318 1.00 91.19 94 MET A O 1
ATOM 764 N N . ASN A 1 95 ? 17.210 1.594 1.221 1.00 91.69 95 ASN A N 1
ATOM 765 C CA . ASN A 1 95 ? 16.821 2.460 2.340 1.00 91.69 95 ASN A CA 1
ATOM 766 C C . ASN A 1 95 ? 17.752 2.211 3.539 1.00 91.69 95 ASN A C 1
ATOM 768 O O . ASN A 1 95 ? 17.327 1.781 4.609 1.00 91.69 95 ASN A O 1
ATOM 772 N N . LEU A 1 96 ? 19.056 2.425 3.336 1.00 90.38 96 LEU A N 1
ATOM 773 C CA . LEU A 1 96 ? 20.077 2.193 4.359 1.00 90.38 96 LEU A CA 1
ATOM 774 C C . LEU A 1 96 ? 19.804 3.027 5.619 1.00 90.38 96 LEU A C 1
ATOM 776 O O . LEU A 1 96 ? 19.753 4.253 5.560 1.00 90.38 96 LEU A O 1
ATOM 780 N N . GLY A 1 97 ? 19.676 2.345 6.758 1.00 89.38 97 GLY A N 1
ATOM 781 C CA . GLY A 1 97 ? 19.407 2.975 8.052 1.00 89.38 97 GLY A CA 1
ATOM 782 C C . GLY A 1 97 ? 17.935 3.308 8.306 1.00 89.38 97 GLY A C 1
ATOM 783 O O . GLY A 1 97 ? 17.632 3.876 9.351 1.00 89.38 97 GLY A O 1
ATOM 784 N N . GLU A 1 98 ? 17.022 2.957 7.396 1.00 91.94 98 GLU A N 1
ATOM 785 C CA . GLU A 1 98 ? 15.585 3.051 7.644 1.00 91.94 98 GLU A CA 1
ATOM 786 C C . GLU A 1 98 ? 15.026 1.717 8.159 1.00 91.94 98 GLU A C 1
ATOM 788 O O . GLU A 1 98 ? 15.366 0.644 7.657 1.00 91.94 98 GLU A O 1
ATOM 793 N N . GLU A 1 99 ? 14.133 1.788 9.145 1.00 91.50 99 GLU A N 1
ATOM 794 C CA . GLU A 1 99 ? 13.373 0.631 9.618 1.00 91.50 99 GLU A CA 1
ATOM 795 C C . GLU A 1 99 ? 12.128 0.398 8.756 1.00 91.50 99 GLU A C 1
ATOM 797 O O . GLU A 1 99 ? 11.507 1.343 8.244 1.00 91.50 99 GLU A O 1
ATOM 802 N N . LEU A 1 100 ? 11.787 -0.885 8.609 1.00 93.69 100 LEU A N 1
ATOM 803 C CA . LEU A 1 100 ? 10.553 -1.343 7.985 1.00 93.69 100 LEU A CA 1
ATOM 804 C C . LEU A 1 100 ? 9.364 -1.007 8.882 1.00 93.69 100 LEU A C 1
ATOM 806 O O . LEU A 1 100 ? 9.421 -1.223 10.088 1.00 93.69 100 LEU A O 1
ATOM 810 N N . VAL A 1 101 ? 8.286 -0.532 8.266 1.00 95.94 101 VAL A N 1
ATOM 811 C CA . VAL A 1 101 ? 6.980 -0.403 8.921 1.00 95.94 101 VAL A CA 1
ATOM 812 C C . VAL A 1 101 ? 6.161 -1.660 8.653 1.00 95.94 101 VAL A C 1
ATOM 814 O O . VAL A 1 101 ? 6.234 -2.218 7.555 1.00 95.94 101 VAL A O 1
ATOM 817 N N . GLU A 1 102 ? 5.367 -2.107 9.623 1.00 95.25 102 GLU A N 1
ATOM 818 C CA . GLU A 1 102 ? 4.515 -3.298 9.455 1.00 95.25 102 GLU A CA 1
ATOM 819 C C . GLU A 1 102 ? 3.438 -3.098 8.380 1.00 95.25 102 GLU A C 1
ATOM 821 O O . GLU A 1 102 ? 2.956 -4.053 7.769 1.00 95.25 102 GLU A O 1
ATOM 826 N N . SER A 1 103 ? 3.056 -1.844 8.160 1.00 97.06 103 SER A N 1
ATOM 827 C CA . SER A 1 103 ? 1.994 -1.437 7.247 1.00 97.06 103 SER A CA 1
ATOM 828 C C . SER A 1 103 ? 2.379 -1.499 5.758 1.00 97.06 103 SER A C 1
ATOM 830 O O . SER A 1 103 ? 1.497 -1.406 4.903 1.00 97.06 103 SER A O 1
ATOM 832 N N . GLU A 1 104 ? 3.661 -1.646 5.409 1.00 97.81 104 GLU A N 1
ATOM 833 C CA . GLU A 1 104 ? 4.116 -1.668 4.011 1.00 97.81 104 GLU A CA 1
ATOM 834 C C . GLU A 1 104 ? 4.217 -3.096 3.457 1.00 97.81 104 GLU A C 1
ATOM 836 O O . GLU A 1 104 ? 4.992 -3.917 3.942 1.00 97.81 104 GLU A O 1
ATOM 841 N N . LEU A 1 105 ? 3.489 -3.373 2.372 1.00 98.19 105 LEU A N 1
ATOM 842 C CA . LEU A 1 105 ? 3.613 -4.611 1.601 1.00 98.19 105 LEU A CA 1
ATOM 843 C C . LEU A 1 105 ? 4.651 -4.426 0.487 1.00 98.19 105 LEU A C 1
ATOM 845 O O . LEU A 1 105 ? 4.479 -3.591 -0.410 1.00 98.19 105 LEU A O 1
ATOM 849 N N . LEU A 1 106 ? 5.728 -5.212 0.529 1.00 97.50 106 LEU A N 1
ATOM 850 C CA . LEU A 1 106 ? 6.914 -5.003 -0.313 1.00 97.50 106 LEU A CA 1
ATOM 851 C C . LEU A 1 106 ? 6.916 -5.836 -1.596 1.00 97.50 106 LEU A C 1
ATOM 853 O O . LEU A 1 106 ? 7.719 -5.572 -2.496 1.00 97.50 106 LEU A O 1
ATOM 857 N N . SER A 1 107 ? 6.047 -6.841 -1.687 1.00 97.81 107 SER A N 1
ATOM 858 C CA . SER A 1 107 ? 6.046 -7.816 -2.776 1.00 97.81 107 SER A CA 1
ATOM 859 C C . SER A 1 107 ? 4.679 -8.008 -3.427 1.00 97.81 107 SER A C 1
ATOM 861 O O . SER A 1 107 ? 3.627 -7.728 -2.845 1.00 97.81 107 SER A O 1
ATOM 863 N N . ARG A 1 108 ? 4.689 -8.492 -4.674 1.00 96.06 108 ARG A N 1
ATOM 864 C CA . ARG A 1 108 ? 3.467 -8.825 -5.423 1.00 96.06 108 ARG A CA 1
ATOM 865 C C . ARG A 1 108 ? 2.699 -9.958 -4.753 1.00 96.06 108 ARG A C 1
ATOM 867 O O . ARG A 1 108 ? 1.476 -9.909 -4.744 1.00 96.06 108 ARG A O 1
ATOM 874 N N . GLU A 1 109 ? 3.401 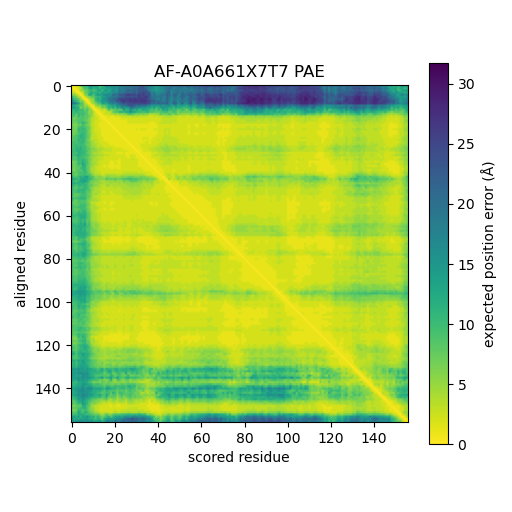-10.947 -4.205 1.00 95.69 109 GLU A N 1
ATOM 875 C CA . GLU A 1 109 ? 2.819 -12.049 -3.436 1.00 95.69 109 GLU A CA 1
ATOM 876 C C . GLU A 1 109 ? 2.012 -11.531 -2.241 1.00 95.69 109 GLU A C 1
ATOM 878 O O . GLU A 1 109 ? 0.811 -11.788 -2.174 1.00 95.69 109 GLU A O 1
ATOM 883 N N . GLU A 1 110 ? 2.626 -10.718 -1.374 1.00 96.88 110 GLU A N 1
ATOM 884 C CA . GLU A 1 110 ? 1.945 -10.137 -0.207 1.00 96.88 110 GLU A CA 1
ATOM 885 C C . GLU A 1 110 ? 0.713 -9.327 -0.618 1.00 96.88 110 GLU A C 1
ATOM 887 O O . GLU A 1 110 ? -0.366 -9.492 -0.048 1.00 96.88 110 GLU A O 1
ATOM 892 N N . MET A 1 111 ? 0.856 -8.485 -1.647 1.00 96.19 111 MET A N 1
ATOM 893 C CA . MET A 1 111 ? -0.244 -7.663 -2.143 1.00 96.19 111 MET A CA 1
ATOM 894 C C . MET A 1 111 ? -1.368 -8.496 -2.774 1.00 96.19 111 MET A C 1
ATOM 896 O O . MET A 1 111 ? -2.525 -8.117 -2.661 1.00 96.19 111 MET A O 1
ATOM 900 N N . ARG A 1 112 ? -1.089 -9.624 -3.433 1.00 93.81 112 ARG A N 1
ATOM 901 C CA . ARG A 1 112 ? -2.150 -10.481 -3.992 1.00 93.81 112 ARG A CA 1
ATOM 902 C C . ARG A 1 112 ? -2.860 -11.302 -2.922 1.00 93.81 112 ARG A C 1
ATOM 904 O O . ARG A 1 112 ? -4.068 -11.489 -3.028 1.00 93.81 112 ARG A O 1
ATOM 911 N N . GLU A 1 113 ? -2.123 -11.803 -1.931 1.00 93.44 113 GLU A N 1
ATOM 912 C CA . GLU A 1 113 ? -2.692 -12.598 -0.837 1.00 93.44 113 GLU A CA 1
ATOM 913 C C . GLU A 1 113 ? -3.588 -11.734 0.057 1.00 93.44 113 GLU A C 1
ATOM 915 O O . GLU A 1 113 ? -4.708 -12.124 0.388 1.00 93.44 113 GLU A O 1
ATOM 920 N N . LYS A 1 114 ? -3.107 -10.542 0.428 1.00 93.94 114 LYS A N 1
ATOM 921 C CA . LYS A 1 114 ? -3.826 -9.583 1.272 1.00 93.94 114 LYS A CA 1
ATOM 922 C C . LYS A 1 114 ? -3.718 -8.188 0.654 1.00 93.94 114 LYS A C 1
ATOM 924 O O . LYS A 1 114 ? -2.831 -7.426 1.039 1.00 93.94 114 LYS A O 1
ATOM 929 N N . PRO A 1 115 ? -4.614 -7.837 -0.289 1.00 95.62 115 PRO A N 1
ATOM 930 C CA . PRO A 1 115 ? -4.588 -6.544 -0.961 1.00 95.62 115 PRO A CA 1
ATOM 931 C C . PRO A 1 115 ? -4.480 -5.357 0.002 1.00 95.62 115 PRO A C 1
ATOM 933 O O . PRO A 1 115 ? -5.235 -5.301 0.982 1.00 95.62 115 PRO A O 1
ATOM 936 N N . PRO A 1 116 ? -3.566 -4.401 -0.262 1.00 97.56 116 PRO A N 1
ATOM 937 C CA . PRO A 1 116 ? -3.358 -3.263 0.619 1.00 97.56 116 PRO A CA 1
ATOM 938 C C . PRO A 1 116 ? -4.544 -2.302 0.566 1.00 97.56 116 PRO A C 1
ATOM 940 O O . PRO A 1 116 ? -5.244 -2.225 -0.443 1.00 97.56 116 PRO A O 1
ATOM 943 N N . HIS A 1 117 ? -4.727 -1.501 1.614 1.00 97.62 117 HIS A N 1
ATOM 944 C CA . HIS A 1 117 ? -5.758 -0.462 1.636 1.00 97.62 117 HIS A CA 1
ATOM 945 C C . HIS A 1 117 ? -5.458 0.682 0.660 1.00 97.62 117 HIS A C 1
ATOM 947 O O . HIS A 1 117 ? -6.375 1.211 0.021 1.00 97.62 117 HIS A O 1
ATOM 953 N N . ILE A 1 118 ? -4.177 1.038 0.526 1.00 97.62 118 ILE A N 1
ATOM 954 C CA . ILE A 1 118 ? -3.685 2.064 -0.399 1.00 97.62 118 ILE A CA 1
ATOM 955 C C . ILE A 1 118 ? -2.713 1.417 -1.391 1.00 97.62 118 ILE A C 1
ATOM 957 O O . ILE A 1 118 ? -1.648 0.933 -1.008 1.00 97.62 118 ILE A O 1
ATOM 961 N N . LEU A 1 119 ? -3.059 1.429 -2.676 1.00 96.38 119 LEU A N 1
ATOM 962 C CA . LEU A 1 119 ? -2.219 0.894 -3.744 1.00 96.38 119 LEU A CA 1
ATOM 963 C C . LEU A 1 119 ? -1.621 2.041 -4.561 1.00 96.38 119 LEU A C 1
ATOM 965 O O . LEU A 1 119 ? -2.351 2.845 -5.135 1.00 96.38 119 LEU A O 1
ATOM 969 N N . ILE A 1 120 ? -0.294 2.109 -4.640 1.00 95.75 120 ILE A N 1
ATOM 970 C CA . ILE A 1 120 ? 0.422 3.036 -5.522 1.00 95.75 120 ILE A CA 1
ATOM 971 C C . ILE A 1 120 ? 0.821 2.295 -6.798 1.00 95.75 120 ILE A C 1
ATOM 973 O O . ILE A 1 120 ? 1.476 1.253 -6.731 1.00 95.75 120 ILE A O 1
ATOM 977 N N . THR A 1 121 ? 0.489 2.839 -7.966 1.00 93.75 121 THR A N 1
ATOM 978 C CA . THR A 1 121 ? 0.919 2.282 -9.257 1.00 93.75 121 THR A CA 1
ATOM 979 C C . THR A 1 121 ? 1.123 3.376 -10.313 1.00 93.75 121 THR A C 1
ATOM 981 O O . THR A 1 121 ? 1.030 4.570 -10.025 1.00 93.75 121 THR A O 1
ATOM 984 N N . ASN A 1 122 ? 1.456 2.976 -11.537 1.00 90.69 122 ASN A N 1
ATOM 985 C CA . ASN A 1 122 ? 1.578 3.855 -12.698 1.00 90.69 122 ASN A CA 1
ATOM 986 C C . ASN A 1 122 ? 0.656 3.381 -13.831 1.00 90.69 122 ASN A C 1
ATOM 988 O O . ASN A 1 122 ? 0.117 2.277 -13.772 1.00 90.69 122 ASN A O 1
ATOM 992 N N . TYR A 1 123 ? 0.477 4.200 -14.870 1.00 87.94 123 TYR A N 1
ATOM 993 C CA . TYR A 1 123 ? -0.447 3.887 -15.971 1.00 87.94 123 TYR A CA 1
ATOM 994 C C . TYR A 1 123 ? -0.130 2.560 -16.671 1.00 87.94 123 TYR A C 1
ATOM 996 O O . TYR A 1 123 ? -1.036 1.771 -16.926 1.00 87.94 123 TYR A O 1
ATOM 1004 N N . ALA A 1 124 ? 1.154 2.281 -16.917 1.00 86.81 124 ALA A N 1
ATOM 1005 C CA . ALA A 1 124 ? 1.573 1.042 -17.564 1.00 86.81 124 ALA A CA 1
ATOM 1006 C C . ALA A 1 124 ? 1.201 -0.186 -16.721 1.00 86.81 124 ALA A C 1
ATOM 1008 O O . ALA A 1 124 ? 0.701 -1.179 -17.241 1.00 86.81 124 ALA A O 1
ATOM 1009 N N . MET A 1 125 ? 1.418 -0.127 -15.406 1.00 90.25 125 MET A N 1
ATOM 1010 C CA . MET A 1 125 ? 1.078 -1.237 -14.524 1.00 90.25 125 MET A CA 1
ATOM 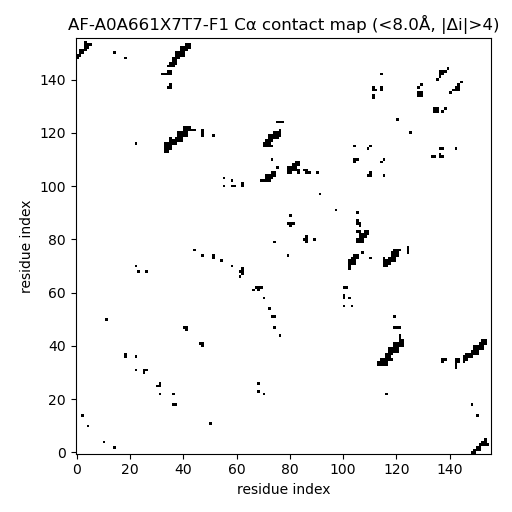1011 C C . MET A 1 125 ? -0.407 -1.343 -14.231 1.00 90.25 125 MET A C 1
ATOM 1013 O O . MET A 1 125 ? -0.873 -2.466 -14.077 1.00 90.25 125 MET A O 1
ATOM 1017 N N . LEU A 1 126 ? -1.157 -0.242 -14.234 1.00 89.06 126 LEU A N 1
ATOM 1018 C CA . LEU A 1 126 ? -2.613 -0.298 -14.157 1.00 89.06 126 LEU A CA 1
ATOM 1019 C C . LEU A 1 126 ? -3.207 -1.111 -15.311 1.00 89.06 126 LEU A C 1
ATOM 1021 O O . LEU A 1 126 ? -4.064 -1.956 -15.076 1.00 89.06 126 LEU A O 1
ATOM 1025 N N . GLU A 1 127 ? -2.729 -0.903 -16.538 1.00 86.06 127 GLU A N 1
ATOM 1026 C CA . GLU A 1 127 ? -3.181 -1.687 -17.692 1.00 86.06 127 GLU A CA 1
ATOM 1027 C C . GLU A 1 127 ? -2.928 -3.187 -17.475 1.00 86.06 127 GLU A C 1
ATOM 1029 O O . GLU A 1 127 ? -3.832 -4.006 -17.635 1.00 86.06 127 GLU A O 1
ATOM 1034 N N . TYR A 1 128 ? -1.730 -3.559 -17.011 1.00 85.81 128 TYR A N 1
ATOM 1035 C CA . TYR A 1 128 ? -1.436 -4.955 -16.677 1.00 85.81 128 TYR A CA 1
ATOM 1036 C C . TYR A 1 128 ? -2.318 -5.498 -15.552 1.00 85.81 128 TYR A C 1
ATOM 1038 O O . TYR A 1 128 ? -2.775 -6.636 -15.644 1.00 85.81 128 TYR A O 1
ATOM 1046 N N . LEU A 1 129 ? -2.541 -4.708 -14.505 1.00 86.12 129 LEU A N 1
ATOM 1047 C CA . LEU A 1 129 ? -3.353 -5.072 -13.349 1.00 86.12 129 LEU A CA 1
ATOM 1048 C C . LEU A 1 129 ? -4.813 -5.362 -13.739 1.00 86.12 129 LEU A C 1
ATOM 1050 O O . LEU A 1 129 ? -5.403 -6.300 -13.212 1.00 86.12 129 LEU A O 1
ATOM 1054 N N . LEU A 1 130 ? -5.369 -4.609 -14.693 1.00 84.25 130 LEU A N 1
ATOM 1055 C CA . LEU A 1 130 ? -6.734 -4.803 -15.198 1.00 84.25 130 LEU A CA 1
ATOM 1056 C C . LEU A 1 130 ? -6.869 -6.012 -16.136 1.00 84.25 130 LEU A C 1
ATOM 1058 O O . LEU A 1 130 ? -7.959 -6.560 -16.278 1.00 84.25 130 LEU A O 1
ATOM 1062 N N . LEU A 1 131 ? -5.780 -6.426 -16.790 1.00 83.69 131 LEU A N 1
ATOM 1063 C CA . LEU A 1 131 ? -5.799 -7.497 -17.793 1.00 83.69 131 LEU A CA 1
ATOM 1064 C C . LEU A 1 131 ? -5.348 -8.860 -17.256 1.00 83.69 131 LEU A C 1
ATOM 1066 O O . LEU A 1 131 ? -5.690 -9.892 -17.834 1.00 83.69 131 LEU A O 1
ATOM 1070 N N . ARG A 1 132 ? -4.537 -8.900 -16.193 1.00 82.50 132 ARG A N 1
ATOM 1071 C CA . ARG A 1 132 ? -3.934 -10.142 -15.694 1.00 82.50 132 ARG A CA 1
ATOM 1072 C C . ARG A 1 132 ? -4.847 -10.833 -14.679 1.00 82.50 132 ARG A C 1
ATOM 1074 O O . ARG A 1 132 ? -5.030 -10.309 -13.584 1.00 82.50 132 ARG A O 1
ATOM 1081 N N . PRO A 1 133 ? -5.285 -12.084 -14.928 1.00 76.00 133 PRO A N 1
ATOM 1082 C CA . PRO A 1 133 ? -6.116 -12.823 -13.973 1.00 76.00 133 PRO A CA 1
ATOM 1083 C C . PRO A 1 133 ? -5.464 -13.002 -12.595 1.00 76.00 133 PRO A C 1
ATOM 1085 O O . PRO A 1 133 ? -6.150 -13.012 -11.580 1.00 76.00 133 PRO A O 1
ATOM 1088 N N . LYS A 1 134 ? -4.127 -13.107 -12.543 1.00 79.06 134 LYS A N 1
ATOM 1089 C CA . LYS A 1 134 ? -3.363 -13.234 -11.287 1.00 79.06 134 LYS A CA 1
ATOM 1090 C C . LYS A 1 134 ? -3.438 -11.992 -10.395 1.00 79.06 134 LYS A C 1
ATOM 1092 O O . LYS A 1 134 ? -3.173 -12.099 -9.205 1.00 79.06 134 LYS A O 1
ATOM 1097 N N . ASP A 1 135 ? -3.768 -10.840 -10.968 1.00 78.88 135 ASP A N 1
ATOM 1098 C CA . ASP A 1 135 ? -3.890 -9.564 -10.266 1.00 78.88 135 ASP A CA 1
ATOM 1099 C C . ASP A 1 135 ? -5.371 -9.180 -10.043 1.00 78.88 135 ASP A C 1
ATOM 1101 O O . ASP A 1 135 ? -5.671 -8.123 -9.491 1.00 78.88 135 ASP A O 1
ATOM 1105 N N . SER A 1 136 ? -6.304 -10.081 -10.387 1.00 78.75 136 SER A N 1
ATOM 1106 C CA . SER A 1 136 ? -7.737 -9.918 -10.123 1.00 78.75 136 SER A CA 1
ATOM 1107 C C . SER A 1 136 ? -8.099 -9.630 -8.660 1.00 78.75 136 SER A C 1
ATOM 1109 O O . SER A 1 136 ? -9.033 -8.854 -8.487 1.00 78.75 136 SER A O 1
ATOM 1111 N N . PRO A 1 137 ? -7.382 -10.099 -7.609 1.00 80.44 137 PRO A N 1
ATOM 1112 C CA . PRO A 1 137 ? -7.762 -9.792 -6.223 1.00 80.44 137 PRO A CA 1
ATOM 1113 C C . PRO A 1 137 ? -7.810 -8.295 -5.881 1.00 80.44 137 PRO A C 1
ATOM 1115 O O . PRO A 1 137 ? -8.433 -7.910 -4.894 1.00 80.44 137 PRO A O 1
ATOM 1118 N N . PHE A 1 138 ? -7.162 -7.437 -6.676 1.00 82.00 138 PHE A N 1
ATOM 1119 C CA . PHE A 1 138 ? -7.232 -5.988 -6.491 1.00 82.00 138 PHE A CA 1
ATOM 1120 C C . PHE A 1 138 ? -8.552 -5.376 -6.994 1.00 82.00 138 PHE A C 1
ATOM 1122 O O . PHE A 1 138 ? -8.970 -4.348 -6.463 1.00 82.00 138 PHE A O 1
ATOM 1129 N N . PHE A 1 139 ? -9.205 -5.972 -8.000 1.00 81.56 139 PHE A N 1
ATOM 1130 C CA . PHE A 1 139 ? -10.332 -5.369 -8.742 1.00 81.56 139 PHE A CA 1
ATOM 1131 C C . PHE A 1 139 ? -11.563 -6.271 -8.882 1.00 81.56 139 PHE A C 1
ATOM 1133 O O . PHE A 1 139 ? -12.616 -5.797 -9.301 1.00 81.56 139 PHE A O 1
ATOM 1140 N N . ASP A 1 140 ? -11.451 -7.544 -8.520 1.00 73.19 140 ASP A N 1
ATOM 1141 C CA . ASP A 1 140 ? -12.523 -8.531 -8.534 1.00 73.19 140 ASP A CA 1
ATOM 1142 C C . ASP A 1 140 ? -12.488 -9.392 -7.254 1.00 73.19 140 ASP A C 1
ATOM 1144 O O . ASP A 1 140 ? -11.516 -9.392 -6.492 1.00 73.19 140 ASP A O 1
ATOM 1148 N N . GLY A 1 141 ? -13.567 -10.121 -6.986 1.00 75.88 141 GLY A N 1
ATOM 1149 C CA . GLY A 1 141 ? -13.705 -10.990 -5.819 1.00 75.88 141 GLY A CA 1
ATOM 1150 C C . GLY A 1 141 ? -14.142 -10.270 -4.538 1.00 75.88 141 GLY A C 1
ATOM 1151 O O . GLY A 1 141 ? -14.808 -9.232 -4.557 1.00 75.88 141 GLY A O 1
ATOM 1152 N N . GLU A 1 142 ? -13.822 -10.868 -3.389 1.00 77.38 142 GLU A N 1
ATOM 1153 C CA . GLU A 1 142 ? -14.286 -10.411 -2.070 1.00 77.38 142 GLU A CA 1
ATOM 1154 C C . GLU A 1 142 ? -13.765 -9.010 -1.707 1.00 77.38 142 GLU A C 1
ATOM 1156 O O . GLU A 1 142 ? -14.491 -8.209 -1.116 1.00 77.38 142 GLU A O 1
ATOM 1161 N N . TYR A 1 143 ? -12.544 -8.683 -2.137 1.00 77.19 143 TYR A N 1
ATOM 1162 C CA . TYR A 1 143 ? -11.823 -7.469 -1.747 1.00 77.19 143 TYR A CA 1
ATOM 1163 C C . TYR A 1 143 ? -12.056 -6.255 -2.660 1.00 77.19 143 TYR A C 1
ATOM 1165 O O . TYR A 1 143 ? -11.574 -5.160 -2.369 1.00 77.19 143 TYR A O 1
ATOM 1173 N N . ALA A 1 144 ? -12.834 -6.412 -3.732 1.00 75.19 144 ALA A N 1
ATOM 1174 C CA . ALA A 1 144 ? -13.054 -5.378 -4.744 1.00 75.19 144 ALA A CA 1
ATOM 1175 C C . ALA A 1 144 ? -14.288 -4.491 -4.510 1.00 75.19 144 ALA A C 1
ATOM 1177 O O . ALA A 1 144 ? -14.560 -3.567 -5.275 1.00 75.19 144 ALA A O 1
ATOM 1178 N N . LYS A 1 145 ? -15.069 -4.746 -3.459 1.00 78.94 145 LYS A N 1
ATOM 1179 C CA . LYS A 1 145 ? -16.350 -4.049 -3.240 1.00 78.94 145 LYS A CA 1
ATOM 1180 C C . LYS A 1 145 ? -16.211 -2.667 -2.599 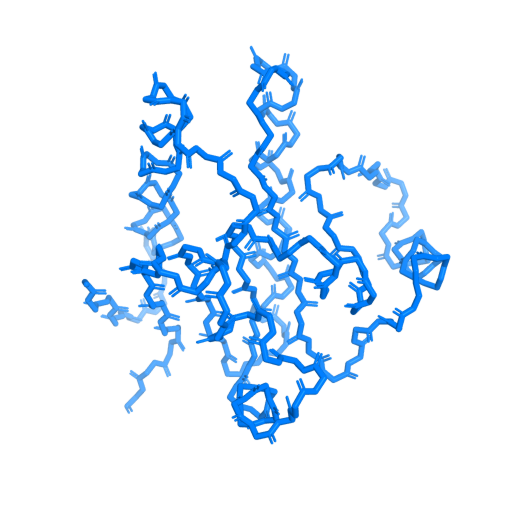1.00 78.94 145 LYS A C 1
ATOM 1182 O O . LYS A 1 145 ? -17.157 -1.888 -2.639 1.00 78.94 145 LYS A O 1
ATOM 1187 N N . ASN A 1 146 ? -15.045 -2.363 -2.029 1.00 83.75 146 ASN A N 1
ATOM 1188 C CA . ASN A 1 146 ? -14.843 -1.198 -1.160 1.00 83.75 146 ASN A CA 1
ATOM 1189 C C . ASN A 1 146 ? -13.970 -0.102 -1.794 1.00 83.75 146 ASN A C 1
ATOM 1191 O O . ASN A 1 146 ? -13.449 0.768 -1.098 1.00 83.75 146 ASN A O 1
ATOM 1195 N N . TRP A 1 147 ? -13.816 -0.118 -3.119 1.00 87.81 147 TRP A N 1
ATOM 1196 C CA . TRP A 1 147 ? -13.123 0.942 -3.846 1.00 87.81 147 TRP A CA 1
ATOM 1197 C C . TRP A 1 147 ? -13.799 2.299 -3.627 1.00 87.81 147 TRP A C 1
ATOM 1199 O O . TRP A 1 147 ? -15.004 2.452 -3.844 1.00 87.81 147 TRP A O 1
ATOM 1209 N N . LYS A 1 148 ? -13.021 3.309 -3.217 1.00 91.50 148 LYS A N 1
ATOM 1210 C CA . LYS A 1 148 ? -13.558 4.631 -2.863 1.00 91.50 148 LYS A CA 1
ATOM 1211 C C . LYS A 1 148 ? -12.825 5.800 -3.509 1.00 91.50 148 LYS A C 1
ATOM 1213 O O . LYS A 1 148 ? -13.470 6.783 -3.890 1.00 91.50 148 LYS A O 1
ATOM 1218 N N . PHE A 1 149 ? -11.504 5.709 -3.633 1.00 93.06 149 PHE A N 1
ATOM 1219 C CA . PHE A 1 149 ? -10.655 6.802 -4.096 1.00 93.06 149 PHE A CA 1
ATOM 1220 C C . PHE A 1 149 ? -9.803 6.387 -5.295 1.00 93.06 149 PHE A C 1
ATOM 1222 O O . PHE A 1 149 ? -9.157 5.342 -5.294 1.00 93.06 149 PHE A O 1
ATOM 1229 N N . LEU A 1 150 ? -9.770 7.265 -6.295 1.00 91.38 150 LEU A N 1
ATOM 1230 C CA . LEU A 1 150 ? -8.821 7.238 -7.398 1.00 91.38 150 LEU A CA 1
ATOM 1231 C C . LEU A 1 150 ? -8.132 8.598 -7.424 1.00 91.38 150 LEU A C 1
ATOM 1233 O O . LEU A 1 150 ? -8.797 9.619 -7.619 1.00 91.38 150 LEU A O 1
ATOM 1237 N N . VAL A 1 151 ? -6.826 8.614 -7.188 1.00 89.69 151 VAL A N 1
ATOM 1238 C CA . VAL A 1 151 ? -6.012 9.831 -7.214 1.00 89.69 151 VAL A CA 1
ATOM 1239 C C . VAL A 1 151 ? -5.120 9.764 -8.440 1.00 89.69 151 VAL A C 1
ATOM 1241 O O . VAL A 1 151 ? -4.392 8.792 -8.623 1.00 89.69 151 VAL A O 1
ATOM 1244 N N . LEU A 1 152 ? -5.202 10.794 -9.274 1.00 87.94 152 LEU A N 1
ATOM 1245 C CA . LEU A 1 152 ? -4.377 10.962 -10.462 1.00 87.94 152 LEU A CA 1
ATOM 1246 C C . LEU A 1 152 ? -3.467 12.158 -10.204 1.00 87.94 152 LEU A C 1
ATOM 1248 O O . LEU A 1 152 ? -3.957 13.288 -10.157 1.00 87.94 152 LEU A O 1
ATOM 1252 N N . ASP A 1 153 ? -2.172 11.931 -10.005 1.00 76.88 153 ASP A N 1
ATOM 1253 C CA . ASP A 1 153 ? -1.227 13.049 -10.020 1.00 76.88 153 ASP A CA 1
ATOM 1254 C C . ASP A 1 153 ? -0.831 13.344 -11.471 1.00 76.88 153 ASP A C 1
ATOM 1256 O O . ASP A 1 153 ? -0.648 12.427 -12.270 1.00 76.88 153 ASP A O 1
ATOM 1260 N N . GLU A 1 154 ? -0.748 14.630 -11.811 1.00 68.69 154 GLU A N 1
ATOM 1261 C CA . GLU A 1 154 ? -0.423 15.117 -13.165 1.00 68.69 154 GLU A CA 1
ATOM 1262 C C . GLU A 1 154 ? -1.350 14.596 -14.289 1.00 68.69 154 GLU A C 1
ATOM 1264 O O . GLU A 1 154 ? -0.904 14.217 -15.370 1.00 68.69 154 GLU A O 1
ATOM 1269 N N . ALA A 1 155 ? -2.669 14.597 -14.065 1.00 58.03 155 ALA A N 1
ATOM 1270 C CA . ALA A 1 155 ? -3.622 14.495 -15.173 1.00 58.03 155 ALA A CA 1
ATOM 1271 C C . ALA A 1 155 ? -3.597 15.808 -15.983 1.00 58.03 155 ALA A C 1
ATOM 1273 O O . ALA A 1 155 ? -4.071 16.838 -15.494 1.00 58.03 155 ALA A O 1
ATOM 1274 N N . HIS A 1 156 ? -2.991 15.776 -17.173 1.00 56.19 156 HIS A N 1
ATOM 1275 C CA . HIS A 1 156 ? -2.974 16.877 -18.145 1.00 56.19 156 HIS A CA 1
ATOM 1276 C C . HIS A 1 156 ? -4.116 16.755 -19.155 1.00 56.19 156 HIS A C 1
ATOM 1278 O O . HIS A 1 156 ? -4.419 15.609 -19.561 1.00 56.19 156 HIS A O 1
#

pLDDT: mean 87.76, std 13.08, range [44.16, 98.38]

Nearest PDB structures (foldseek):
  5uj7-assembly2_B  TM=3.322E-01  e=2.654E+00  Homo sapiens
  8s0f-assembly1_A  TM=3.166E-01  e=2.832E+00  Homo sapiens